Protein AF-A0A1X2FC34-F1 (afdb_monomer)

Foldseek 3Di:
DQQFPLVQQLVQLVVLCVVVVHDLVQLVVQQADDSVVNVCSNVSNDDDDDLSNQVSSCRSSQFDRCQSVCVRSVHHTHHNPPDDDDDDDDDDDPDADPPDDDLLVLLVVLLVLVVVCVVCLVVDDPVVSVVSQVVSLVSLVVSLVSLVSNCVPDDPVRNVVSVVSNVSSPDHD

Radius of gyration: 24.58 Å; Cα contacts (8 Å, |Δi|>4): 145; chains: 1; bounding box: 63×38×61 Å

InterPro domains:
  IPR010982 Lambda repressor-like, DNA-binding domain superfamily [SSF47413] (8-68)

Mean predicted aligned error: 16.77 Å

Sequence (173 aa):
MWIMSWEKLAVELRSRRRAL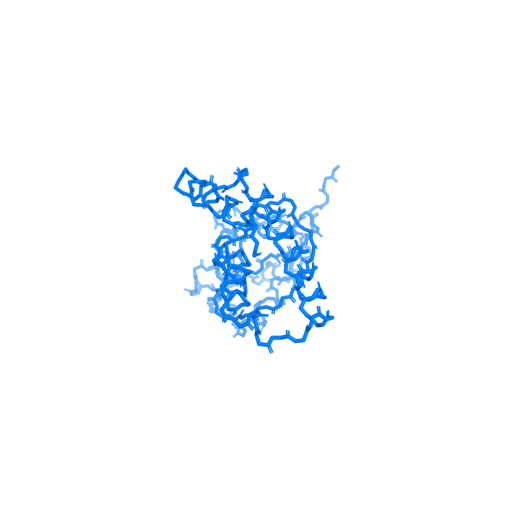NLTQAEVHERGGPAVETLRKLENNRYGRLSQRMRAALEIALQWEPGSIDETLRGGRPTEATNARTVEPTSTNAEGPPAASGDRFALARQVLAMKSTFSKHRDQIEPGARADLINEVTRSAREAEQAIIALLPWLDDSERGEAISLLAELRAEV

Secondary structure (DSSP, 8-state):
-----HHHHHHHHHHHHHHTT--HHHHHHTT---HHHHHHHHTT------HHHHHHHHHHTTB-TTHHHHHHTT--PPB---S-S---------S---SSS-TTHHHHHHHHHHHHHHHHGGGS-HHHHHHHHHHHHHHHHHHHHHHHHHGGG--HHHHHHHHHHHHHHHS--

Nearest PDB structures (foldseek):
  3clc-assembly1_D  TM=8.222E-01  e=1.402E-01  unclassified
  1b0n-assembly1_A  TM=8.670E-01  e=2.202E-01  Bacillus subtilis
  3pxp-assembly1_A  TM=4.960E-01  e=5.141E-02  Chloroflexus aurantiacus J-10-fl
  2lk4-assembly1_A  TM=6.458E-01  e=6.983E-01  Homo sapiens
  1uk5-assembly1_A  TM=3.453E-01  e=7.720E-01  Mus musculus

Organism: NCBI:txid59750

Structure (mmCIF, N/CA/C/O backbone):
data_AF-A0A1X2FC34-F1
#
_entry.id   AF-A0A1X2FC34-F1
#
loop_
_atom_site.group_PDB
_atom_site.id
_atom_site.type_symbol
_atom_site.label_atom_id
_atom_site.label_alt_id
_atom_site.label_comp_id
_atom_site.label_asym_id
_atom_site.label_entity_id
_atom_site.label_seq_id
_atom_site.pdbx_PDB_ins_code
_atom_site.Cartn_x
_atom_site.Cartn_y
_atom_site.Cartn_z
_atom_site.occupancy
_atom_site.B_iso_or_equiv
_atom_site.auth_seq_id
_atom_site.auth_comp_id
_atom_site.auth_asym_id
_atom_site.auth_atom_id
_atom_site.pdbx_PDB_model_num
ATOM 1 N N . MET A 1 1 ? 31.744 -11.914 -2.186 1.00 42.59 1 MET A N 1
ATOM 2 C CA . MET A 1 1 ? 31.487 -12.019 -3.639 1.00 42.59 1 MET A CA 1
ATOM 3 C C . MET A 1 1 ? 30.008 -12.338 -3.804 1.00 42.59 1 MET A C 1
ATOM 5 O O . MET A 1 1 ? 29.611 -13.432 -3.437 1.00 42.59 1 MET A O 1
ATOM 9 N N . TRP A 1 2 ? 29.168 -11.373 -4.197 1.00 53.12 2 TRP A N 1
ATOM 10 C CA . TRP A 1 2 ? 27.729 -11.626 -4.365 1.00 53.12 2 TRP A CA 1
ATOM 11 C C . TRP A 1 2 ? 27.513 -12.543 -5.577 1.00 53.12 2 TRP A C 1
ATOM 13 O O . TRP A 1 2 ? 27.881 -12.180 -6.693 1.00 53.12 2 TRP A O 1
ATOM 23 N N . ILE A 1 3 ? 26.947 -13.730 -5.358 1.00 62.78 3 ILE A N 1
ATOM 24 C CA . ILE A 1 3 ? 26.558 -14.647 -6.434 1.00 62.78 3 ILE A CA 1
ATOM 25 C C . ILE A 1 3 ? 25.286 -14.087 -7.073 1.00 62.78 3 ILE A C 1
ATOM 27 O O . ILE A 1 3 ? 24.229 -14.050 -6.449 1.00 62.78 3 ILE A O 1
ATOM 31 N N . MET A 1 4 ? 25.402 -13.611 -8.312 1.00 74.56 4 MET A N 1
ATOM 32 C CA . MET A 1 4 ? 24.250 -13.170 -9.098 1.00 74.56 4 MET A CA 1
ATOM 33 C C . MET A 1 4 ? 23.473 -14.393 -9.596 1.00 74.56 4 MET A C 1
ATOM 35 O O . MET A 1 4 ? 24.009 -15.211 -10.345 1.00 74.56 4 MET A O 1
ATOM 39 N N . SER A 1 5 ? 22.207 -14.505 -9.205 1.00 83.75 5 SER A N 1
ATOM 40 C CA . SER A 1 5 ? 21.354 -15.667 -9.484 1.00 83.75 5 SER A CA 1
ATOM 41 C C . SER A 1 5 ? 20.659 -15.567 -10.849 1.00 83.75 5 SER A C 1
ATOM 43 O O . SER A 1 5 ? 19.441 -15.417 -10.942 1.00 83.75 5 SER A O 1
ATOM 45 N N . TRP A 1 6 ? 21.434 -15.654 -11.933 1.00 82.75 6 TRP A N 1
ATOM 46 C CA . TRP A 1 6 ? 20.912 -15.601 -13.310 1.00 82.75 6 TRP A CA 1
ATOM 47 C C . TRP A 1 6 ? 19.967 -16.756 -13.652 1.00 82.75 6 TRP A C 1
ATOM 49 O O . TRP A 1 6 ? 18.973 -16.563 -14.349 1.00 82.75 6 TRP A O 1
ATOM 59 N N . GLU A 1 7 ? 20.232 -17.941 -13.105 1.00 86.31 7 GLU A N 1
ATOM 60 C CA . GLU A 1 7 ? 19.351 -19.099 -13.253 1.00 86.31 7 GLU A CA 1
ATOM 61 C C . GLU A 1 7 ? 17.978 -18.842 -12.629 1.00 86.31 7 GLU A C 1
ATOM 63 O O . GLU A 1 7 ? 16.951 -19.116 -13.251 1.00 86.31 7 GLU A O 1
ATOM 68 N N . LYS A 1 8 ? 17.955 -18.231 -11.439 1.00 86.50 8 LYS A N 1
ATOM 69 C CA . LYS A 1 8 ? 16.714 -17.842 -10.770 1.00 86.50 8 LYS A CA 1
ATOM 70 C C . LYS A 1 8 ? 15.936 -16.835 -11.609 1.00 86.50 8 LYS A C 1
ATOM 72 O O . LYS A 1 8 ? 14.754 -17.042 -11.858 1.00 86.50 8 LYS A O 1
ATOM 77 N N . LEU A 1 9 ? 16.612 -15.809 -12.128 1.00 87.31 9 LEU A N 1
ATOM 78 C CA . LEU A 1 9 ? 15.987 -14.832 -13.020 1.00 87.31 9 LEU A CA 1
ATOM 79 C C . LEU A 1 9 ? 15.367 -15.502 -14.257 1.00 87.31 9 LEU A C 1
ATOM 81 O O . LEU A 1 9 ? 14.239 -15.192 -14.625 1.00 87.31 9 LEU A O 1
ATOM 85 N N . ALA A 1 10 ? 16.061 -16.460 -14.871 1.00 88.12 10 ALA A N 1
ATOM 86 C CA . ALA A 1 10 ? 15.556 -17.199 -16.026 1.00 88.12 10 ALA A CA 1
ATOM 87 C C . ALA A 1 10 ? 14.302 -18.040 -15.711 1.00 88.12 10 ALA A C 1
ATOM 89 O O . ALA A 1 10 ? 13.424 -18.202 -16.564 1.00 88.12 10 ALA A O 1
ATOM 90 N N . VAL A 1 11 ? 14.214 -18.602 -14.502 1.00 88.62 11 VAL A N 1
ATOM 91 C CA . VAL A 1 11 ? 13.023 -19.323 -14.023 1.00 88.62 11 VAL A CA 1
ATOM 92 C C . VAL A 1 11 ? 11.867 -18.352 -13.796 1.00 88.62 11 VAL A C 1
ATOM 94 O O . VAL A 1 11 ? 10.791 -18.567 -14.348 1.00 88.62 11 VAL A O 1
ATOM 97 N N . GLU A 1 12 ? 12.098 -17.261 -13.067 1.00 90.69 12 GLU A N 1
ATOM 98 C CA . GLU A 1 12 ? 11.062 -16.277 -12.735 1.00 90.69 12 GLU A CA 1
ATOM 99 C C . GLU A 1 12 ? 10.492 -15.582 -13.980 1.00 90.69 12 GLU A C 1
ATOM 101 O O . GLU A 1 12 ? 9.276 -15.448 -14.110 1.00 90.69 12 GLU A O 1
ATOM 106 N N . LEU A 1 13 ? 11.341 -15.233 -14.956 1.00 90.56 13 LEU A N 1
ATOM 107 C CA . LEU A 1 13 ? 10.906 -14.670 -16.241 1.00 90.56 13 LEU A CA 1
ATOM 108 C C . LEU A 1 13 ? 9.930 -15.609 -16.969 1.00 90.56 13 LEU A C 1
ATOM 110 O O . LEU A 1 13 ? 8.869 -15.179 -17.425 1.00 90.56 13 LEU A O 1
ATOM 114 N N . ARG A 1 14 ? 10.259 -16.908 -17.046 1.00 90.50 14 ARG A N 1
ATOM 115 C CA . ARG A 1 14 ? 9.398 -17.915 -17.691 1.00 90.50 14 ARG A CA 1
ATOM 116 C C . ARG A 1 14 ? 8.089 -18.104 -16.936 1.00 90.50 14 ARG A C 1
ATOM 118 O O . ARG A 1 14 ? 7.035 -18.180 -17.568 1.00 90.50 14 ARG A O 1
ATOM 125 N N . SER A 1 15 ? 8.161 -18.203 -15.611 1.00 89.44 15 SER A N 1
ATOM 126 C CA . SER A 1 15 ? 6.994 -18.385 -14.747 1.00 89.44 15 SER A CA 1
ATOM 127 C C . SER A 1 15 ? 6.035 -17.206 -14.868 1.00 89.44 15 SER A C 1
ATOM 129 O O . SER A 1 15 ? 4.857 -17.415 -15.152 1.00 89.44 15 SER A O 1
ATOM 131 N N . ARG A 1 16 ? 6.539 -15.970 -14.770 1.00 91.75 16 ARG A N 1
ATOM 132 C CA . ARG A 1 16 ? 5.713 -14.764 -14.877 1.00 91.75 16 ARG A CA 1
ATOM 133 C C . ARG A 1 16 ? 5.096 -14.603 -16.256 1.00 91.75 16 ARG A C 1
ATOM 135 O O . ARG A 1 16 ? 3.901 -14.347 -16.364 1.00 91.75 16 ARG A O 1
ATOM 142 N N . ARG A 1 17 ? 5.878 -14.801 -17.320 1.00 92.44 17 ARG A N 1
ATOM 143 C CA . ARG A 1 17 ? 5.360 -14.718 -18.688 1.00 92.44 17 ARG A CA 1
ATOM 144 C C . ARG A 1 17 ? 4.200 -15.699 -18.907 1.00 92.44 17 ARG A C 1
ATOM 146 O O . ARG A 1 17 ? 3.195 -15.329 -19.509 1.00 92.44 17 ARG A O 1
ATOM 153 N N . ARG A 1 18 ? 4.323 -16.929 -18.392 1.00 90.25 18 ARG A N 1
ATOM 154 C CA . ARG A 1 18 ? 3.248 -17.935 -18.430 1.00 90.25 18 ARG A CA 1
ATOM 155 C C . ARG A 1 18 ? 2.047 -17.536 -17.574 1.00 90.25 18 ARG A C 1
ATOM 157 O O . ARG A 1 18 ? 0.929 -17.697 -18.039 1.00 90.25 18 ARG A O 1
ATOM 164 N N . ALA A 1 19 ? 2.265 -16.987 -16.379 1.00 85.19 19 ALA A N 1
ATOM 165 C CA . ALA A 1 19 ? 1.187 -16.504 -15.513 1.00 85.19 19 ALA A CA 1
ATOM 166 C C . ALA A 1 19 ? 0.363 -15.382 -16.171 1.00 85.19 19 ALA A C 1
ATOM 168 O O . ALA A 1 19 ? -0.853 -15.335 -16.021 1.00 85.19 19 ALA A O 1
ATOM 169 N N . LEU A 1 20 ? 1.013 -14.524 -16.963 1.00 85.69 20 LEU A N 1
ATOM 170 C CA . LEU A 1 20 ? 0.362 -13.468 -17.744 1.00 85.69 20 LEU A CA 1
ATOM 171 C C . LEU A 1 20 ? -0.202 -13.949 -19.096 1.00 85.69 20 LEU A C 1
ATOM 173 O O . LEU A 1 20 ? -0.722 -13.132 -19.852 1.00 85.69 20 LEU A O 1
ATOM 177 N N . ASN A 1 21 ? -0.087 -15.245 -19.414 1.00 90.62 21 ASN A N 1
ATOM 178 C CA . ASN A 1 21 ? -0.453 -15.839 -20.704 1.00 90.62 21 ASN A CA 1
ATOM 179 C C . ASN A 1 21 ? 0.183 -15.139 -21.918 1.00 90.62 21 ASN A C 1
ATOM 181 O O . ASN A 1 21 ? -0.438 -15.035 -22.970 1.00 90.62 21 ASN A O 1
ATOM 185 N N . LEU A 1 22 ? 1.429 -14.676 -21.782 1.00 86.19 22 LEU A N 1
ATOM 186 C CA . LEU A 1 22 ? 2.139 -13.982 -22.855 1.00 86.19 22 LEU A CA 1
ATOM 187 C C . LEU A 1 22 ? 3.062 -14.918 -23.636 1.00 86.19 22 LEU A C 1
ATOM 189 O O . LEU A 1 22 ? 3.803 -15.752 -23.100 1.00 86.19 22 LEU A O 1
ATOM 193 N N . THR A 1 23 ? 3.096 -14.717 -24.939 1.00 86.94 23 THR A N 1
ATOM 194 C CA . THR A 1 23 ? 4.153 -15.193 -25.822 1.00 86.94 23 THR A CA 1
ATOM 195 C C . THR A 1 23 ? 5.385 -14.294 -25.705 1.00 86.94 23 THR A C 1
ATOM 197 O O . THR A 1 23 ? 5.340 -13.176 -25.193 1.00 86.94 23 THR A O 1
ATOM 200 N N . GLN A 1 24 ? 6.536 -14.774 -26.179 1.00 83.62 24 GLN A N 1
ATOM 201 C CA . GLN A 1 24 ? 7.750 -13.950 -26.208 1.00 83.62 24 GLN A CA 1
ATOM 202 C C . GLN A 1 24 ? 7.611 -12.745 -27.159 1.00 83.62 24 GLN A C 1
ATOM 204 O O . GLN A 1 24 ? 8.235 -11.714 -26.920 1.00 83.62 24 GLN A O 1
ATOM 209 N N . ALA A 1 25 ? 6.787 -12.866 -28.207 1.00 80.19 25 ALA A N 1
ATOM 210 C CA . ALA A 1 25 ? 6.479 -11.777 -29.131 1.00 80.19 25 ALA A CA 1
ATOM 211 C C . ALA A 1 25 ? 5.647 -10.682 -28.448 1.00 80.19 25 ALA A C 1
ATOM 213 O O . ALA A 1 25 ? 6.016 -9.516 -28.513 1.00 80.19 25 ALA A O 1
ATOM 214 N N . GLU A 1 26 ? 4.614 -11.053 -27.689 1.00 70.94 26 GLU A N 1
ATOM 215 C CA . GLU A 1 26 ? 3.783 -10.085 -26.956 1.00 70.94 26 GLU A CA 1
ATOM 216 C C . GLU A 1 26 ? 4.569 -9.345 -25.863 1.00 70.94 26 GLU A C 1
ATOM 218 O O . GLU A 1 26 ? 4.312 -8.173 -25.598 1.00 70.94 26 GLU A O 1
ATOM 223 N N . VAL A 1 27 ? 5.572 -9.982 -25.243 1.00 81.19 27 VAL A N 1
ATOM 224 C CA . VAL A 1 27 ? 6.484 -9.281 -24.318 1.00 81.19 27 VAL A CA 1
ATOM 225 C C . VAL A 1 27 ? 7.295 -8.209 -25.052 1.00 81.19 27 VAL A C 1
ATOM 227 O O . VAL A 1 27 ? 7.489 -7.121 -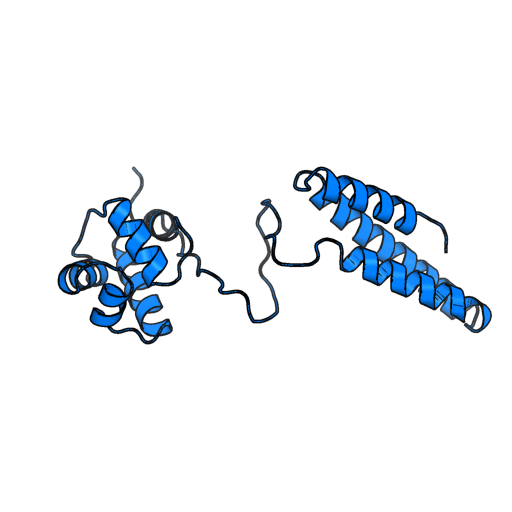24.513 1.00 81.19 27 VAL A O 1
ATOM 230 N N . HIS A 1 28 ? 7.746 -8.484 -26.277 1.00 81.38 28 HIS A N 1
ATOM 231 C CA . HIS A 1 28 ? 8.441 -7.494 -27.098 1.00 81.38 28 HIS A CA 1
ATOM 232 C C . HIS A 1 28 ? 7.517 -6.338 -27.507 1.00 81.38 28 HIS A C 1
ATOM 234 O O . HIS A 1 28 ? 7.898 -5.176 -27.368 1.00 81.38 28 HIS A O 1
ATOM 240 N N . GLU A 1 29 ? 6.290 -6.640 -27.938 1.00 74.75 29 GLU A N 1
ATOM 241 C CA . GLU A 1 29 ? 5.277 -5.637 -28.304 1.00 74.75 29 GLU A CA 1
ATOM 242 C C . GLU A 1 29 ? 4.913 -4.717 -27.133 1.00 74.75 29 GLU A C 1
ATOM 244 O O . GLU A 1 29 ? 4.694 -3.523 -27.320 1.00 74.75 29 GLU A O 1
ATOM 249 N N . ARG A 1 30 ? 4.946 -5.238 -25.901 1.00 78.25 30 ARG A N 1
ATOM 250 C CA . ARG A 1 30 ? 4.774 -4.465 -24.658 1.00 78.25 30 ARG A CA 1
ATOM 251 C C . ARG A 1 30 ? 5.982 -3.594 -24.286 1.00 78.25 30 ARG A C 1
ATOM 253 O O . ARG A 1 30 ? 6.026 -3.043 -23.189 1.00 78.25 30 ARG A O 1
ATOM 260 N N . GLY A 1 31 ? 6.966 -3.468 -25.174 1.00 72.44 31 GLY A N 1
ATOM 261 C CA . GLY A 1 31 ? 8.181 -2.683 -24.960 1.00 72.44 31 GLY A CA 1
ATOM 262 C C . GLY A 1 31 ? 9.336 -3.469 -24.338 1.00 72.44 31 GLY A C 1
ATOM 263 O O . GLY A 1 31 ? 10.362 -2.875 -24.010 1.00 72.44 31 GLY A O 1
ATOM 264 N N . GLY A 1 32 ? 9.197 -4.789 -24.189 1.00 80.69 32 GLY A N 1
ATOM 265 C CA . GLY A 1 32 ? 10.258 -5.681 -23.733 1.00 80.69 32 GLY A CA 1
ATOM 266 C C . GLY A 1 32 ? 11.343 -5.953 -24.793 1.00 80.69 32 GLY A C 1
ATOM 267 O O . GLY A 1 32 ? 11.272 -5.486 -25.936 1.00 80.69 32 GLY A O 1
ATOM 268 N N . PRO A 1 33 ? 12.389 -6.723 -24.435 1.00 77.81 33 PRO A N 1
ATOM 269 C CA . PRO A 1 33 ? 13.475 -7.083 -25.343 1.00 77.81 33 PRO A CA 1
ATOM 270 C C . PRO A 1 33 ? 12.986 -7.803 -26.598 1.00 77.81 33 PRO A C 1
ATOM 272 O O . PRO A 1 33 ? 11.953 -8.464 -26.588 1.00 77.81 33 PRO A O 1
ATOM 275 N N . ALA A 1 34 ? 13.810 -7.772 -27.648 1.00 78.88 34 ALA A N 1
ATOM 276 C CA . ALA A 1 34 ? 13.619 -8.632 -28.811 1.00 78.88 34 ALA A CA 1
ATOM 277 C C . ALA A 1 34 ? 13.461 -10.106 -28.392 1.00 78.88 34 ALA A C 1
ATOM 279 O O . ALA A 1 34 ? 14.145 -10.574 -27.476 1.00 78.88 34 ALA A O 1
ATOM 280 N N . VAL A 1 35 ? 12.615 -10.844 -29.113 1.00 79.69 35 VAL A N 1
ATOM 281 C CA . VAL A 1 35 ? 12.264 -12.250 -28.833 1.00 79.69 35 VAL A CA 1
ATOM 282 C C . VAL A 1 35 ? 13.498 -13.129 -28.610 1.00 79.69 35 VAL A C 1
ATOM 284 O O . VAL A 1 35 ? 13.556 -13.887 -27.646 1.00 79.69 35 VAL A O 1
ATOM 287 N N . GLU A 1 36 ? 14.533 -12.982 -29.442 1.00 80.81 36 GLU A N 1
ATOM 288 C CA . GLU A 1 36 ? 15.772 -13.761 -29.308 1.00 80.81 36 GLU A CA 1
ATOM 289 C C . GLU A 1 36 ? 16.548 -13.425 -28.023 1.00 80.81 36 GLU A C 1
ATOM 291 O O . GLU A 1 36 ? 17.131 -14.305 -27.387 1.00 80.81 36 GLU A O 1
ATOM 296 N N . THR A 1 37 ? 16.534 -12.161 -27.602 1.00 78.38 37 THR A N 1
ATOM 297 C CA . THR A 1 37 ? 17.150 -11.720 -26.344 1.00 78.38 37 THR A CA 1
ATOM 298 C C . THR A 1 37 ? 16.373 -12.261 -25.146 1.00 78.38 37 THR A C 1
ATOM 300 O O . THR A 1 37 ? 16.985 -12.795 -24.219 1.00 78.38 37 THR A O 1
ATOM 303 N N . LEU A 1 38 ? 15.037 -12.201 -25.186 1.00 85.44 38 LEU A N 1
ATOM 304 C CA . LEU A 1 38 ? 14.180 -12.795 -24.159 1.00 85.44 38 LEU A CA 1
ATOM 305 C C . LEU A 1 38 ? 14.392 -14.312 -24.064 1.00 85.44 38 LEU A C 1
ATOM 307 O O . LEU A 1 38 ? 14.575 -14.844 -22.973 1.00 85.44 38 LEU A O 1
ATOM 311 N N . ARG A 1 39 ? 14.488 -15.007 -25.201 1.00 85.06 39 ARG A N 1
ATOM 312 C CA . ARG A 1 39 ? 14.790 -16.442 -25.256 1.00 85.06 39 ARG A CA 1
ATOM 313 C C . ARG A 1 39 ? 16.143 -16.775 -24.626 1.00 85.06 39 ARG A C 1
ATOM 315 O O . ARG A 1 39 ? 16.255 -17.773 -23.916 1.00 85.06 39 ARG A O 1
ATOM 322 N N . LYS A 1 40 ? 17.180 -15.966 -24.861 1.00 80.12 40 LYS A N 1
ATOM 323 C CA . LYS A 1 40 ? 18.503 -16.159 -24.235 1.00 80.12 40 LYS A CA 1
ATOM 324 C C . LYS A 1 40 ? 18.457 -15.944 -22.723 1.00 80.12 40 LYS A C 1
ATOM 326 O O . LYS A 1 40 ? 19.095 -16.703 -21.997 1.00 80.12 40 LYS A O 1
ATOM 331 N N . LEU A 1 41 ? 17.696 -14.957 -22.255 1.00 86.44 41 LEU A N 1
ATOM 332 C CA . LEU A 1 41 ? 17.473 -14.709 -20.829 1.00 86.44 41 LEU A CA 1
ATOM 333 C C . LEU A 1 41 ? 16.742 -15.874 -20.155 1.00 86.44 41 LEU A C 1
ATOM 335 O O . LEU A 1 41 ? 17.228 -16.400 -19.161 1.00 86.44 41 LEU A O 1
ATOM 339 N N . GLU A 1 42 ? 15.636 -16.341 -20.740 1.00 87.31 42 GLU A N 1
ATOM 340 C CA . GLU A 1 42 ? 14.830 -17.456 -20.218 1.00 87.31 42 GLU A CA 1
ATOM 341 C C . GLU A 1 42 ? 15.585 -18.794 -20.167 1.00 87.31 42 GLU A C 1
ATOM 343 O O . GLU A 1 42 ? 15.251 -19.666 -19.366 1.00 87.31 42 GLU A O 1
ATOM 348 N N . ASN A 1 43 ? 16.615 -18.958 -21.000 1.00 82.81 43 ASN A N 1
ATOM 349 C CA . ASN A 1 43 ? 17.476 -20.142 -21.022 1.00 82.81 43 ASN A CA 1
ATOM 350 C C . ASN A 1 43 ? 18.777 -19.971 -20.219 1.00 82.81 43 ASN A C 1
ATOM 352 O O . ASN A 1 43 ? 19.685 -20.788 -20.368 1.00 82.81 43 ASN A O 1
ATOM 356 N N . ASN A 1 44 ? 18.902 -18.912 -19.409 1.00 83.88 44 ASN A N 1
ATOM 357 C CA . ASN A 1 44 ? 20.113 -18.606 -18.638 1.00 83.88 44 ASN A CA 1
ATOM 358 C C . ASN A 1 44 ? 21.390 -18.541 -19.513 1.00 83.88 44 ASN A C 1
ATOM 360 O O . ASN A 1 44 ? 22.476 -18.972 -19.130 1.00 83.88 44 ASN A O 1
ATOM 364 N N . ARG A 1 45 ? 21.260 -18.037 -20.746 1.00 77.06 45 ARG A N 1
ATOM 365 C CA . ARG A 1 45 ? 22.365 -17.857 -21.709 1.00 77.06 45 ARG A CA 1
ATOM 366 C C . ARG A 1 45 ? 22.803 -16.399 -21.833 1.00 77.06 45 ARG A C 1
ATOM 368 O O . ARG A 1 45 ? 23.573 -16.060 -22.729 1.00 77.06 45 ARG A O 1
ATOM 375 N N . TYR A 1 46 ? 22.297 -15.529 -20.964 1.00 71.25 46 TYR A N 1
ATOM 376 C CA . TYR A 1 46 ? 22.537 -14.095 -21.009 1.00 71.25 46 TYR A CA 1
ATOM 377 C C . TYR A 1 46 ? 23.085 -13.627 -19.660 1.00 71.25 46 TYR A C 1
ATOM 379 O O . TYR A 1 46 ? 22.414 -13.760 -18.645 1.00 71.25 46 TYR A O 1
ATOM 387 N N . GLY A 1 47 ? 24.318 -13.115 -19.643 1.00 68.88 47 GLY A N 1
ATOM 388 C CA . GLY A 1 47 ? 25.040 -12.806 -18.400 1.00 68.88 47 GLY A CA 1
ATOM 389 C C . GLY A 1 47 ? 25.098 -11.324 -18.026 1.00 68.88 47 GLY A C 1
ATOM 390 O O . GLY A 1 47 ? 25.754 -10.976 -17.046 1.00 68.88 47 GLY A O 1
ATOM 391 N N . ARG A 1 48 ? 24.503 -10.420 -18.823 1.00 73.31 48 ARG A N 1
ATOM 392 C CA . ARG A 1 48 ? 24.564 -8.963 -18.589 1.00 73.31 48 ARG A CA 1
ATOM 393 C C . ARG A 1 48 ? 23.315 -8.256 -19.105 1.00 73.31 48 ARG A C 1
ATOM 395 O O . ARG A 1 48 ? 23.090 -8.226 -20.304 1.00 73.31 48 ARG A O 1
ATOM 402 N N . LEU A 1 49 ? 22.560 -7.607 -18.224 1.00 76.50 49 LEU A N 1
ATOM 403 C CA . LEU A 1 49 ? 21.418 -6.754 -18.573 1.00 76.50 49 LEU A CA 1
ATOM 404 C C . LEU A 1 49 ? 21.753 -5.284 -18.310 1.00 76.50 49 LEU A C 1
ATOM 406 O O . LEU A 1 49 ? 22.161 -4.952 -17.193 1.00 76.50 49 LEU A O 1
ATOM 410 N N . SER A 1 50 ? 21.543 -4.415 -19.303 1.00 78.19 50 SER A N 1
ATOM 411 C CA . SER A 1 50 ? 21.603 -2.962 -19.106 1.00 78.19 50 SER A CA 1
ATOM 412 C C . SER A 1 50 ? 20.411 -2.482 -18.279 1.00 78.19 50 SER A C 1
ATOM 414 O O . SER A 1 50 ? 19.354 -3.109 -18.297 1.00 78.19 50 SER A O 1
ATOM 416 N N . GLN A 1 51 ? 20.550 -1.353 -17.584 1.00 76.75 51 GLN A N 1
ATOM 417 C CA . GLN A 1 51 ? 19.475 -0.818 -16.742 1.00 76.75 51 GLN A CA 1
ATOM 418 C C . GLN A 1 51 ? 18.202 -0.498 -17.537 1.00 76.75 51 GLN A C 1
ATOM 420 O O . GLN A 1 51 ? 17.103 -0.811 -17.095 1.00 76.75 51 GLN A O 1
ATOM 425 N N . ARG A 1 52 ? 18.352 0.008 -18.768 1.00 78.19 52 ARG A N 1
ATOM 426 C CA . ARG A 1 52 ? 17.232 0.211 -19.698 1.00 78.19 52 ARG A CA 1
ATOM 427 C C . ARG A 1 52 ? 16.504 -1.098 -20.024 1.00 78.19 52 ARG A C 1
ATOM 429 O O . ARG A 1 52 ? 15.282 -1.113 -20.080 1.00 78.19 52 ARG A O 1
ATOM 436 N N . MET A 1 53 ? 17.246 -2.187 -20.236 1.00 77.62 53 MET A N 1
ATOM 437 C CA . MET A 1 53 ? 16.661 -3.497 -20.537 1.00 77.62 53 MET A CA 1
ATOM 438 C C . MET A 1 53 ? 15.945 -4.098 -19.323 1.00 77.62 53 MET A C 1
ATOM 440 O O . MET A 1 53 ? 14.929 -4.766 -19.488 1.00 77.62 53 MET A O 1
ATOM 444 N N . ARG A 1 54 ? 16.464 -3.851 -18.113 1.00 85.62 54 ARG A N 1
ATOM 445 C CA . ARG A 1 54 ? 15.819 -4.268 -16.860 1.00 85.62 54 ARG A CA 1
ATOM 446 C C . ARG A 1 54 ? 14.471 -3.574 -16.691 1.00 85.62 54 ARG A C 1
ATOM 448 O O . ARG A 1 54 ? 13.464 -4.260 -16.611 1.00 85.62 54 ARG A O 1
ATOM 455 N N . ALA A 1 55 ? 14.449 -2.245 -16.789 1.00 81.56 55 ALA A N 1
ATOM 456 C CA . ALA A 1 55 ? 13.214 -1.470 -16.695 1.00 81.56 55 ALA A CA 1
ATOM 457 C C . ALA A 1 55 ? 12.179 -1.893 -17.755 1.00 81.56 55 ALA A C 1
ATOM 459 O O . ALA A 1 55 ? 11.004 -2.058 -17.449 1.00 81.56 55 ALA A O 1
ATOM 460 N N . ALA A 1 56 ? 12.616 -2.134 -18.996 1.00 77.31 56 ALA A N 1
ATOM 461 C CA . ALA A 1 56 ? 11.741 -2.609 -20.069 1.00 77.31 56 ALA A CA 1
ATOM 462 C C . ALA A 1 56 ? 11.106 -3.980 -19.767 1.00 77.31 56 ALA A C 1
ATOM 464 O O . ALA A 1 56 ? 9.923 -4.187 -20.025 1.00 77.31 56 ALA A O 1
ATOM 465 N N . LEU A 1 57 ? 11.883 -4.914 -19.209 1.00 85.56 57 LEU A N 1
ATOM 466 C CA . LEU A 1 57 ? 11.382 -6.221 -18.779 1.00 85.56 57 LEU A CA 1
ATOM 467 C C . LEU A 1 57 ? 10.422 -6.108 -17.594 1.00 85.56 57 LEU A C 1
ATOM 469 O O . LEU A 1 57 ? 9.393 -6.775 -17.601 1.00 85.56 57 LEU A O 1
ATOM 473 N N . GLU A 1 58 ? 10.747 -5.272 -16.606 1.00 88.25 58 GLU A N 1
ATOM 474 C CA . GLU A 1 58 ? 9.907 -5.046 -15.426 1.00 88.25 58 GLU A CA 1
ATOM 475 C C . GLU A 1 58 ? 8.537 -4.497 -15.835 1.00 88.25 58 GLU A C 1
ATOM 477 O O . GLU A 1 58 ? 7.510 -5.059 -15.465 1.00 88.25 58 GLU A O 1
ATOM 482 N N . ILE A 1 59 ? 8.509 -3.507 -16.729 1.00 85.00 59 ILE A N 1
ATOM 483 C CA . ILE A 1 59 ? 7.264 -2.957 -17.277 1.00 85.00 59 ILE A CA 1
ATOM 484 C C . ILE A 1 59 ? 6.483 -4.023 -18.062 1.00 85.00 59 ILE A C 1
ATOM 486 O O . ILE A 1 59 ? 5.297 -4.240 -17.806 1.00 85.00 59 ILE A O 1
ATOM 490 N N . ALA A 1 60 ? 7.131 -4.718 -19.004 1.00 86.31 60 ALA A N 1
ATOM 491 C CA . ALA A 1 60 ? 6.452 -5.679 -19.876 1.00 86.31 60 ALA A CA 1
ATOM 492 C C . ALA A 1 60 ? 5.866 -6.883 -19.112 1.00 86.31 60 ALA A C 1
ATOM 494 O O . ALA A 1 60 ? 4.839 -7.434 -19.519 1.00 86.31 60 ALA A O 1
ATOM 495 N N . LEU A 1 61 ? 6.504 -7.277 -18.003 1.00 88.12 61 LEU A N 1
ATOM 496 C CA . LEU A 1 61 ? 6.094 -8.391 -17.141 1.00 88.12 61 LEU A CA 1
ATOM 497 C C . LEU A 1 61 ? 5.279 -7.962 -15.919 1.00 88.12 61 LEU A C 1
ATOM 499 O O . LEU A 1 61 ? 4.995 -8.804 -15.062 1.00 88.12 61 LEU A O 1
ATOM 503 N N . GLN A 1 62 ? 4.870 -6.691 -15.851 1.00 89.44 62 GLN A N 1
ATOM 504 C CA . GLN A 1 62 ? 4.110 -6.145 -14.726 1.00 89.44 62 GLN A CA 1
ATOM 505 C C . GLN A 1 62 ? 4.793 -6.493 -13.399 1.00 89.44 62 GLN A C 1
ATOM 507 O O . GLN A 1 62 ? 4.202 -7.126 -12.520 1.00 89.44 62 GLN A O 1
ATOM 512 N N . TRP A 1 63 ? 6.073 -6.157 -13.315 1.00 89.19 63 TRP A N 1
ATOM 513 C CA . TRP A 1 63 ? 6.884 -6.198 -12.112 1.00 89.19 63 TRP A CA 1
ATOM 514 C C . TRP A 1 63 ? 7.204 -4.777 -11.666 1.00 89.19 63 TRP A C 1
ATOM 516 O O . TRP A 1 63 ? 7.342 -3.871 -12.488 1.00 89.19 63 TRP A O 1
ATOM 526 N N . GLU A 1 64 ? 7.348 -4.601 -10.359 1.00 89.50 64 GLU A N 1
ATOM 527 C CA . GLU A 1 64 ? 7.807 -3.342 -9.786 1.00 89.50 64 GLU A CA 1
ATOM 528 C C . GLU A 1 64 ? 9.260 -3.051 -10.205 1.00 89.50 64 GLU A C 1
ATOM 530 O O . GLU A 1 64 ? 10.062 -3.994 -10.329 1.00 89.50 64 GLU A O 1
ATOM 535 N N . PRO A 1 65 ? 9.634 -1.771 -10.395 1.00 85.69 65 PRO A N 1
ATOM 536 C C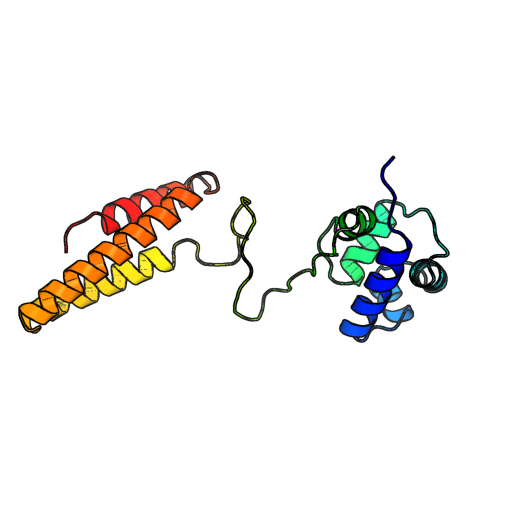A . PRO A 1 65 ? 11.011 -1.386 -10.678 1.00 85.69 65 PRO A CA 1
ATOM 537 C C . PRO A 1 65 ? 11.991 -1.946 -9.637 1.00 85.69 65 PRO A C 1
ATOM 539 O O . PRO A 1 65 ? 11.802 -1.779 -8.435 1.00 85.69 65 PRO A O 1
ATOM 542 N N . GLY A 1 66 ? 13.065 -2.595 -10.092 1.00 87.00 66 GLY A N 1
ATOM 543 C CA . GLY A 1 66 ? 14.071 -3.220 -9.223 1.00 87.00 66 GLY A CA 1
ATOM 544 C C . GLY A 1 66 ? 13.829 -4.699 -8.897 1.00 87.00 66 GLY A C 1
ATOM 545 O O . GLY A 1 66 ? 14.715 -5.341 -8.322 1.00 87.00 66 GLY A O 1
ATOM 546 N N . SER A 1 67 ? 12.704 -5.281 -9.322 1.00 87.31 67 SER A N 1
ATOM 547 C CA . SER A 1 67 ? 12.401 -6.714 -9.169 1.00 87.31 67 SER A CA 1
ATOM 548 C C . SER A 1 67 ? 13.449 -7.630 -9.809 1.00 87.31 67 SER A C 1
ATOM 550 O O . SER A 1 67 ? 13.751 -8.713 -9.295 1.00 87.31 67 SER A O 1
ATOM 552 N N . ILE A 1 68 ? 14.055 -7.208 -10.924 1.00 87.56 68 ILE A N 1
ATOM 553 C CA . ILE A 1 68 ? 15.133 -7.971 -11.566 1.00 87.56 68 ILE A CA 1
ATOM 554 C C . ILE A 1 68 ? 16.395 -7.945 -10.707 1.00 87.56 68 ILE A C 1
ATOM 556 O O . ILE A 1 68 ? 17.071 -8.968 -10.570 1.00 87.56 68 ILE A O 1
ATOM 560 N N . ASP A 1 69 ? 16.714 -6.799 -10.109 1.00 87.88 69 ASP A N 1
ATOM 561 C CA . ASP A 1 69 ? 17.872 -6.670 -9.229 1.00 87.88 69 ASP A CA 1
ATOM 562 C C . ASP A 1 69 ? 17.690 -7.502 -7.958 1.00 87.88 69 ASP A C 1
ATOM 564 O O . ASP A 1 69 ? 18.620 -8.178 -7.521 1.00 87.88 69 ASP A O 1
ATOM 568 N N . GLU A 1 70 ? 16.487 -7.499 -7.385 1.00 85.69 70 GLU A N 1
ATOM 569 C CA . GLU A 1 70 ? 16.132 -8.338 -6.244 1.00 85.69 70 GLU A CA 1
ATOM 570 C C . GLU A 1 70 ? 16.278 -9.828 -6.566 1.00 85.69 70 GLU A C 1
ATOM 572 O O . GLU A 1 70 ? 16.939 -10.564 -5.829 1.00 85.69 70 GLU A O 1
ATOM 577 N N . THR A 1 71 ? 15.768 -10.259 -7.718 1.00 87.81 71 THR A N 1
ATOM 578 C CA . THR A 1 71 ? 15.891 -11.650 -8.171 1.00 87.81 71 THR A CA 1
ATOM 579 C C . THR A 1 71 ? 17.351 -12.058 -8.371 1.00 87.81 71 THR A C 1
ATOM 581 O O . THR A 1 71 ? 17.765 -13.143 -7.958 1.00 87.81 71 THR A O 1
ATOM 584 N N . LEU A 1 72 ? 18.172 -11.174 -8.946 1.00 85.19 72 LEU A N 1
ATOM 585 C CA . LEU A 1 72 ? 19.604 -11.418 -9.126 1.00 85.19 72 LEU A CA 1
ATOM 586 C C . LEU A 1 72 ? 20.366 -11.479 -7.798 1.00 85.19 72 LEU A C 1
ATOM 588 O O . LEU A 1 72 ? 21.341 -12.222 -7.707 1.00 85.19 72 LEU A O 1
ATOM 592 N N . ARG A 1 73 ? 19.904 -10.775 -6.759 1.00 83.50 73 ARG A N 1
ATOM 593 C CA . ARG A 1 73 ? 20.409 -10.905 -5.380 1.00 83.50 73 ARG A CA 1
ATOM 594 C C . ARG A 1 73 ? 19.934 -12.184 -4.676 1.00 83.50 73 ARG A C 1
ATOM 596 O O . ARG A 1 73 ? 20.356 -12.444 -3.555 1.00 83.50 73 ARG A O 1
ATOM 603 N N . GLY A 1 74 ? 19.091 -12.994 -5.318 1.00 78.12 74 GLY A N 1
ATOM 604 C CA . GLY A 1 74 ? 18.524 -14.215 -4.744 1.00 78.12 74 GLY A CA 1
ATOM 605 C C . GLY A 1 74 ? 17.161 -14.015 -4.075 1.00 78.12 74 GLY A C 1
ATOM 606 O O . GLY A 1 74 ? 16.600 -14.988 -3.570 1.00 78.12 74 GLY A O 1
ATOM 607 N N . GLY A 1 75 ? 16.594 -12.805 -4.118 1.00 82.38 75 GLY A N 1
ATOM 608 C CA . GLY A 1 75 ? 15.214 -12.502 -3.724 1.00 82.38 75 GLY A CA 1
ATOM 609 C C . GLY A 1 75 ? 14.190 -12.967 -4.766 1.00 82.38 75 GLY A C 1
ATOM 610 O O . GLY A 1 75 ? 14.512 -13.799 -5.620 1.00 82.38 75 GLY A O 1
ATOM 611 N N . ARG A 1 76 ? 12.945 -12.495 -4.679 1.00 84.62 76 ARG A N 1
ATOM 612 C CA . ARG A 1 76 ? 11.878 -12.796 -5.654 1.00 84.62 76 ARG A CA 1
ATOM 613 C C . ARG A 1 76 ? 11.438 -11.500 -6.338 1.00 84.62 76 ARG A C 1
ATOM 615 O O . ARG A 1 76 ? 11.569 -10.451 -5.723 1.00 84.62 76 ARG A O 1
ATOM 622 N N . PRO A 1 77 ? 10.943 -11.546 -7.583 1.00 85.81 77 PRO A N 1
ATOM 623 C CA . PRO A 1 77 ? 10.398 -10.355 -8.214 1.00 85.81 77 PRO A CA 1
ATOM 624 C C . PRO A 1 77 ? 9.087 -9.944 -7.536 1.00 85.81 77 PRO A C 1
ATOM 626 O O . PRO A 1 77 ? 8.295 -10.803 -7.142 1.00 85.81 77 PRO A O 1
ATOM 629 N N . THR A 1 78 ? 8.847 -8.639 -7.445 1.00 86.12 78 THR A N 1
ATOM 630 C CA . THR A 1 78 ? 7.599 -8.087 -6.917 1.00 86.12 78 THR A CA 1
ATOM 631 C C . THR A 1 78 ? 6.659 -7.804 -8.080 1.00 86.12 78 THR A C 1
ATOM 633 O O . THR A 1 78 ? 7.009 -7.109 -9.032 1.00 86.12 78 THR A O 1
ATOM 636 N N . GLU A 1 79 ? 5.459 -8.373 -8.040 1.00 87.38 79 GLU A N 1
ATOM 637 C CA . GLU A 1 79 ? 4.449 -8.142 -9.068 1.00 87.38 79 GLU A CA 1
ATOM 638 C C . GLU A 1 79 ? 3.832 -6.754 -8.908 1.00 87.38 79 GLU A C 1
ATOM 640 O O . GLU A 1 79 ? 3.379 -6.398 -7.821 1.00 87.38 79 GLU A O 1
ATOM 645 N N . ALA A 1 80 ? 3.796 -5.982 -9.996 1.00 79.88 80 ALA A N 1
ATOM 646 C CA . ALA A 1 80 ? 3.130 -4.692 -10.025 1.00 79.88 80 ALA A CA 1
ATOM 647 C C . ALA A 1 80 ? 1.632 -4.933 -9.834 1.00 79.88 80 ALA A C 1
ATOM 649 O O . ALA A 1 80 ? 0.936 -5.415 -10.735 1.00 79.88 80 ALA A O 1
ATOM 650 N N . THR A 1 81 ? 1.143 -4.652 -8.627 1.00 62.53 81 THR A N 1
ATOM 651 C CA . THR A 1 81 ? -0.277 -4.750 -8.305 1.00 62.53 81 THR A CA 1
ATOM 652 C C . THR A 1 81 ? -0.992 -3.639 -9.054 1.00 62.53 81 THR A C 1
ATOM 654 O O . THR A 1 81 ? -1.026 -2.487 -8.631 1.00 62.53 81 THR A O 1
ATOM 657 N N . ASN A 1 82 ? -1.594 -3.987 -10.189 1.00 49.28 82 ASN A N 1
ATOM 658 C CA . ASN A 1 82 ? -2.626 -3.153 -10.777 1.00 49.28 82 ASN A CA 1
ATOM 659 C C . ASN A 1 82 ? -3.836 -3.269 -9.840 1.00 49.28 82 ASN A C 1
ATOM 661 O O . ASN A 1 82 ? -4.578 -4.250 -9.886 1.00 49.28 82 ASN A O 1
ATOM 665 N N . ALA A 1 83 ? -3.946 -2.333 -8.897 1.00 38.97 83 ALA A N 1
ATOM 666 C CA . ALA A 1 83 ? -4.901 -2.380 -7.801 1.00 38.97 83 ALA A CA 1
ATOM 667 C C . ALA A 1 83 ? -6.348 -2.313 -8.316 1.00 38.97 83 ALA A C 1
ATOM 669 O O . ALA A 1 83 ? -6.965 -1.255 -8.431 1.00 38.97 83 ALA A O 1
ATOM 670 N N . ARG A 1 84 ? -6.913 -3.486 -8.589 1.00 41.19 84 ARG A N 1
ATOM 671 C CA . ARG A 1 84 ? -8.321 -3.778 -8.354 1.00 41.19 84 ARG A CA 1
ATOM 672 C C . ARG A 1 84 ? -8.438 -5.256 -8.020 1.00 41.19 84 ARG A C 1
ATOM 674 O O . ARG A 1 84 ? -8.635 -6.070 -8.911 1.00 41.19 84 ARG A O 1
ATOM 681 N N . THR A 1 85 ? -8.258 -5.587 -6.746 1.00 37.09 85 THR A N 1
ATOM 682 C CA . THR A 1 85 ? -9.060 -6.544 -5.961 1.00 37.09 85 THR A CA 1
ATOM 683 C C . THR A 1 85 ? -8.451 -6.637 -4.561 1.00 37.09 85 THR A C 1
ATOM 685 O O . THR A 1 85 ? -7.239 -6.633 -4.379 1.00 37.09 85 THR A O 1
ATOM 688 N N . VAL A 1 86 ? -9.359 -6.621 -3.599 1.00 48.97 86 VAL A N 1
ATOM 689 C CA . VAL A 1 86 ? -9.223 -6.593 -2.147 1.00 48.97 86 VAL A CA 1
ATOM 690 C C . VAL A 1 86 ? -8.533 -7.831 -1.540 1.00 48.97 86 VAL A C 1
ATOM 692 O O . VAL A 1 86 ? -8.931 -8.950 -1.840 1.00 48.97 86 VAL A O 1
ATOM 695 N N . GLU A 1 87 ? -7.586 -7.549 -0.628 1.00 45.22 87 GLU A N 1
ATOM 696 C CA . GLU A 1 87 ? -7.260 -8.240 0.649 1.00 45.22 87 GLU A CA 1
ATOM 697 C C . GLU A 1 87 ? -6.681 -9.690 0.669 1.00 45.22 87 GLU A C 1
ATOM 699 O O . GLU A 1 87 ? -6.793 -10.432 -0.301 1.00 45.22 87 GLU A O 1
ATOM 704 N N . PRO A 1 88 ? -6.099 -10.165 1.803 1.00 64.88 88 PRO A N 1
ATOM 705 C CA . PRO A 1 88 ? -4.905 -9.632 2.475 1.00 64.88 88 PRO A CA 1
ATOM 706 C C . PRO A 1 88 ? -3.935 -10.758 2.941 1.00 64.88 88 PRO A C 1
ATOM 708 O O . PRO A 1 88 ? -4.226 -11.949 2.846 1.00 64.88 88 PRO A O 1
ATOM 711 N N . THR A 1 89 ? -2.832 -10.353 3.583 1.00 48.62 89 THR A N 1
ATOM 712 C CA . THR A 1 89 ? -1.891 -11.147 4.415 1.00 48.62 89 THR A CA 1
ATOM 713 C C . THR A 1 89 ? -0.560 -11.489 3.746 1.00 48.62 89 THR A C 1
ATOM 715 O O . THR A 1 89 ? -0.411 -12.516 3.097 1.00 48.62 89 THR A O 1
ATOM 718 N N . SER A 1 90 ? 0.457 -10.672 4.026 1.00 44.81 90 SER A N 1
ATOM 719 C CA . SER A 1 90 ? 1.631 -11.171 4.748 1.00 44.81 90 SER A CA 1
ATOM 720 C C . SER A 1 90 ? 2.459 -10.021 5.322 1.00 44.81 90 SER A C 1
ATOM 722 O O . SER A 1 90 ? 2.917 -9.122 4.628 1.00 44.81 90 SER A O 1
ATOM 724 N N . THR A 1 91 ? 2.598 -10.111 6.637 1.00 52.19 91 THR A N 1
ATOM 725 C CA . THR A 1 91 ? 3.432 -9.384 7.588 1.00 52.19 91 THR A CA 1
ATOM 726 C C . THR A 1 91 ? 4.887 -9.167 7.144 1.00 52.19 91 THR A C 1
ATOM 728 O O . THR A 1 91 ? 5.515 -10.080 6.609 1.00 52.19 91 THR A O 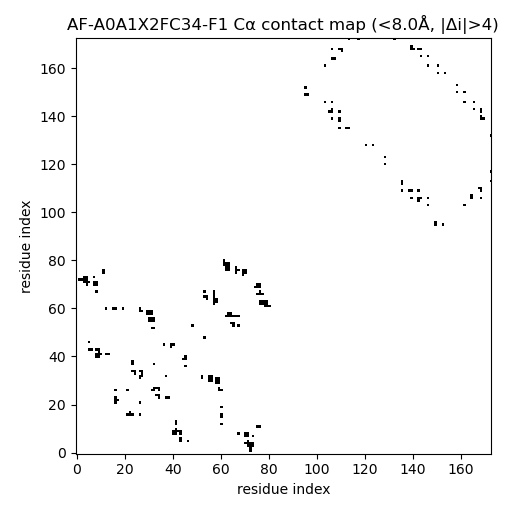1
ATOM 731 N N . ASN A 1 92 ? 5.408 -7.990 7.524 1.00 49.62 92 ASN A N 1
ATOM 732 C CA . ASN A 1 92 ? 6.802 -7.506 7.546 1.00 49.62 92 ASN A CA 1
ATOM 733 C C . ASN A 1 92 ? 7.249 -6.602 6.388 1.00 49.62 92 ASN A C 1
ATOM 735 O O . ASN A 1 92 ? 7.928 -7.042 5.465 1.00 49.62 92 ASN A O 1
ATOM 739 N N . ALA A 1 93 ? 6.998 -5.300 6.540 1.00 41.97 93 ALA A N 1
ATOM 740 C CA . ALA A 1 93 ? 7.933 -4.260 6.121 1.00 41.97 93 ALA A CA 1
ATOM 741 C C . ALA A 1 93 ? 7.707 -3.006 6.982 1.00 41.97 93 ALA A C 1
ATOM 743 O O . ALA A 1 93 ? 6.656 -2.377 6.905 1.00 41.97 93 ALA A O 1
ATOM 744 N N . GLU A 1 94 ? 8.701 -2.638 7.792 1.00 45.88 94 GLU A N 1
ATOM 745 C CA . GLU A 1 94 ? 8.903 -1.265 8.275 1.00 45.88 94 GLU A CA 1
ATOM 746 C C . GLU A 1 94 ? 9.226 -0.360 7.070 1.00 45.88 94 GLU A C 1
ATOM 748 O O . GLU A 1 94 ? 10.367 0.024 6.825 1.00 45.88 94 GLU A O 1
ATOM 753 N N . GLY A 1 95 ? 8.211 -0.068 6.261 1.00 43.66 95 GLY A N 1
ATOM 754 C CA . GLY A 1 95 ? 8.229 0.900 5.168 1.00 43.66 95 GLY A CA 1
ATOM 755 C C . GLY A 1 95 ? 6.824 1.483 4.978 1.00 43.66 95 GLY A C 1
ATOM 756 O O . GLY A 1 95 ? 5.865 0.835 5.407 1.00 43.66 95 GLY A O 1
ATOM 757 N N . PRO A 1 96 ? 6.692 2.707 4.417 1.00 43.91 96 PRO A N 1
ATOM 758 C CA . PRO A 1 96 ? 5.422 3.428 4.310 1.00 43.91 96 PRO A CA 1
ATOM 759 C C . PRO A 1 96 ? 4.284 2.509 3.881 1.00 43.91 96 PRO A C 1
ATOM 761 O O . PRO A 1 96 ? 4.464 1.818 2.875 1.00 43.91 96 PRO A O 1
ATOM 764 N N . PRO A 1 97 ? 3.141 2.444 4.608 1.00 52.22 97 PRO A N 1
ATOM 765 C CA . PRO A 1 97 ? 2.039 1.614 4.170 1.00 52.22 97 PRO A CA 1
ATOM 766 C C . PRO A 1 97 ? 1.674 2.114 2.789 1.00 52.22 97 PRO A C 1
ATOM 768 O O . PRO A 1 97 ? 1.475 3.316 2.586 1.00 52.22 97 PRO A O 1
ATOM 771 N N . ALA A 1 98 ? 1.685 1.184 1.838 1.00 46.91 98 ALA A N 1
ATOM 772 C CA . ALA A 1 98 ? 1.429 1.462 0.442 1.00 46.91 98 ALA A CA 1
ATOM 773 C C . ALA A 1 98 ? 0.206 2.383 0.337 1.00 46.91 98 ALA A C 1
ATOM 775 O O . ALA A 1 98 ? -0.893 2.038 0.778 1.00 46.91 98 ALA A O 1
ATOM 776 N N . ALA A 1 99 ? 0.434 3.594 -0.179 1.00 47.66 99 ALA A N 1
ATOM 777 C CA . ALA A 1 99 ? -0.566 4.635 -0.340 1.00 47.66 99 ALA A CA 1
ATOM 778 C C . ALA A 1 99 ? -1.567 4.211 -1.421 1.00 47.66 99 ALA A C 1
ATOM 780 O O . ALA A 1 99 ? -1.475 4.599 -2.581 1.00 47.66 99 ALA A O 1
ATOM 781 N N . SER A 1 100 ? -2.493 3.332 -1.060 1.00 47.66 100 SER A N 1
ATOM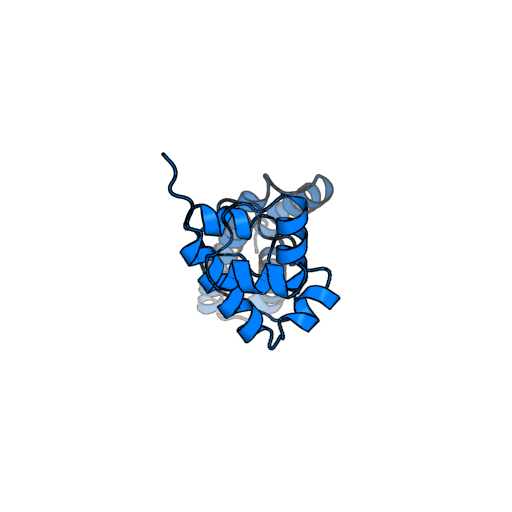 782 C CA . SER A 1 100 ? -3.599 2.875 -1.902 1.00 47.66 100 SER A CA 1
ATOM 783 C C . SER A 1 100 ? -4.746 2.407 -1.004 1.00 47.66 100 SER A C 1
ATOM 785 O O . SER A 1 100 ? -5.198 1.271 -1.076 1.00 47.66 100 SER A O 1
ATOM 787 N N . GLY A 1 101 ? -5.175 3.285 -0.099 1.00 59.53 101 GLY A N 1
ATOM 788 C CA . GLY A 1 101 ? -6.269 3.047 0.834 1.00 59.53 101 GLY A CA 1
ATOM 789 C C . GLY A 1 101 ? -6.501 4.266 1.719 1.00 59.53 101 GLY A C 1
ATOM 790 O O . GLY A 1 101 ? -5.613 5.105 1.883 1.00 59.53 101 GLY A O 1
ATOM 791 N N . ASP A 1 102 ? -7.700 4.365 2.280 1.00 72.88 102 ASP A N 1
ATOM 792 C CA . ASP A 1 102 ? -8.004 5.346 3.311 1.00 72.88 102 ASP A CA 1
ATOM 793 C C . ASP A 1 102 ? -7.219 5.002 4.593 1.00 72.88 102 ASP A C 1
ATOM 795 O O . ASP A 1 102 ? -7.618 4.131 5.369 1.00 72.88 102 ASP A O 1
ATOM 799 N N . ARG A 1 103 ? -6.073 5.668 4.805 1.00 72.44 103 ARG A N 1
ATOM 800 C CA . ARG A 1 103 ? -5.130 5.385 5.908 1.00 72.44 103 ARG A CA 1
ATOM 801 C C . ARG A 1 103 ? -5.746 5.589 7.297 1.00 72.44 103 ARG A C 1
ATOM 803 O O . ARG A 1 103 ? -5.223 5.072 8.279 1.00 72.44 103 ARG A O 1
ATOM 810 N N . PHE A 1 104 ? -6.870 6.300 7.371 1.00 80.00 104 PHE A N 1
ATOM 811 C CA . PHE A 1 104 ? -7.595 6.590 8.604 1.00 80.00 104 PHE A CA 1
ATOM 812 C C . PHE A 1 104 ? -8.931 5.839 8.721 1.00 80.00 104 PHE A C 1
ATOM 814 O O . PHE A 1 104 ? -9.713 6.119 9.633 1.00 80.00 104 PHE A O 1
ATOM 821 N N . ALA A 1 105 ? -9.203 4.865 7.843 1.00 83.00 105 ALA A N 1
ATOM 822 C CA . ALA A 1 105 ? -10.468 4.126 7.821 1.00 83.00 105 ALA A CA 1
ATOM 823 C C . ALA A 1 105 ? -10.821 3.496 9.179 1.00 83.00 105 ALA A C 1
ATOM 825 O O . ALA A 1 105 ? -11.954 3.624 9.641 1.00 83.00 105 ALA A O 1
ATOM 826 N N . LEU A 1 106 ? -9.841 2.885 9.857 1.00 77.94 106 LEU A N 1
ATOM 827 C CA . LEU A 1 106 ? -10.040 2.278 11.176 1.00 77.94 106 LEU A CA 1
ATOM 828 C C . LEU A 1 106 ? -10.475 3.316 12.222 1.00 77.94 106 LEU A C 1
ATOM 830 O O . LEU A 1 106 ? -11.430 3.089 12.963 1.00 77.94 106 LEU A O 1
ATOM 834 N N . ALA A 1 107 ? -9.825 4.482 12.250 1.00 82.69 107 ALA A N 1
ATOM 835 C CA . ALA A 1 107 ? -10.184 5.560 13.166 1.00 82.69 107 ALA A CA 1
ATOM 836 C C . ALA A 1 107 ? -11.607 6.068 12.904 1.00 82.69 107 ALA A C 1
ATOM 838 O O . ALA A 1 107 ? -12.400 6.179 13.840 1.00 82.69 107 ALA A O 1
ATOM 839 N N . ARG A 1 108 ? -11.977 6.287 11.634 1.00 84.88 108 ARG A N 1
ATOM 840 C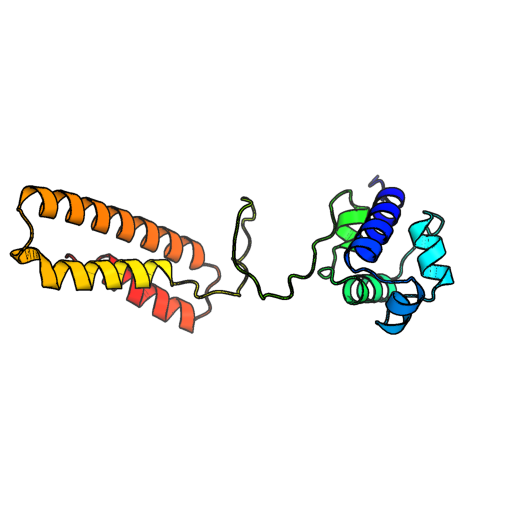 CA . ARG A 1 108 ? -13.340 6.712 11.277 1.00 84.88 108 ARG A CA 1
ATOM 841 C C . ARG A 1 108 ? -14.389 5.648 11.603 1.00 84.88 108 ARG A C 1
ATOM 843 O O . ARG A 1 108 ? -15.471 5.997 12.071 1.00 84.88 108 ARG A O 1
ATOM 850 N N . GLN A 1 109 ? -14.079 4.363 11.428 1.00 83.50 109 GLN A N 1
ATOM 851 C CA . GLN A 1 109 ? -14.972 3.266 11.805 1.00 83.50 109 GLN A CA 1
ATOM 852 C C . GLN A 1 109 ? -15.220 3.232 13.319 1.00 83.50 109 GLN A C 1
ATOM 854 O O . GLN A 1 109 ? -16.369 3.113 13.748 1.00 83.50 109 GLN A O 1
ATOM 859 N N . VAL A 1 110 ? -14.174 3.395 14.135 1.00 87.62 110 VAL A N 1
ATOM 860 C CA . VAL A 1 110 ? -14.320 3.454 15.596 1.00 87.62 110 VAL A CA 1
ATOM 861 C C . VAL A 1 110 ? -15.128 4.681 16.020 1.00 87.62 110 VAL A C 1
ATOM 863 O O . VAL A 1 110 ? -16.002 4.563 16.876 1.00 87.62 110 VAL A O 1
ATOM 866 N N . LEU A 1 111 ? -14.915 5.842 15.396 1.00 86.06 111 LEU A N 1
ATOM 867 C CA . LEU A 1 111 ? -15.714 7.044 15.663 1.00 86.06 111 LEU A CA 1
ATOM 868 C C . LEU A 1 111 ? -17.189 6.865 15.270 1.00 86.06 111 LEU A C 1
ATOM 870 O O . LEU A 1 111 ? -18.081 7.257 16.025 1.00 86.06 111 LEU A O 1
ATOM 874 N N . ALA A 1 112 ? -17.471 6.209 14.142 1.00 86.25 112 ALA A N 1
ATOM 875 C CA . ALA A 1 112 ? -18.835 5.861 13.744 1.00 86.25 112 ALA A CA 1
ATOM 876 C C . ALA A 1 112 ? -19.492 4.893 14.745 1.00 86.25 112 ALA A C 1
ATOM 878 O O . ALA A 1 112 ? -20.669 5.056 15.093 1.00 86.25 112 ALA A O 1
ATOM 879 N N . MET A 1 113 ? -18.723 3.929 15.262 1.00 84.81 113 MET A N 1
ATOM 880 C CA . MET A 1 113 ? -19.170 3.006 16.304 1.00 84.81 113 MET A CA 1
ATOM 881 C C . MET A 1 113 ? -19.452 3.741 17.622 1.00 84.81 113 MET A C 1
ATOM 883 O O . MET A 1 113 ? -20.528 3.549 18.186 1.00 84.81 113 MET A O 1
ATOM 887 N N . LYS A 1 114 ? -18.567 4.653 18.060 1.00 86.06 114 LYS A N 1
ATOM 888 C CA . LYS A 1 114 ? -18.778 5.542 19.222 1.00 86.06 114 LYS A CA 1
ATOM 889 C C . LYS A 1 114 ? -20.060 6.362 19.064 1.00 86.06 114 LYS A C 1
ATOM 89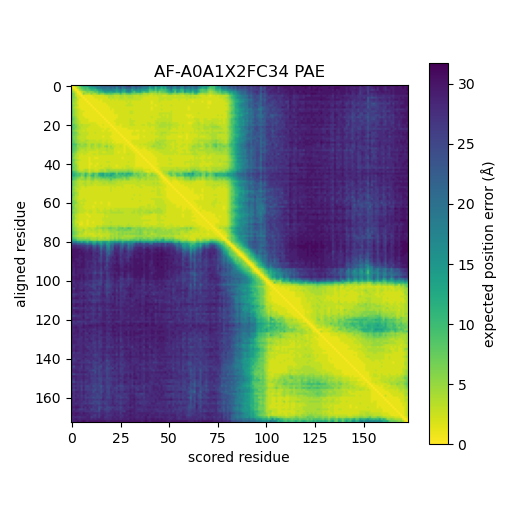1 O O . LYS A 1 114 ? -20.905 6.339 19.949 1.00 86.06 114 LYS A O 1
ATOM 896 N N . SER A 1 115 ? -20.250 7.021 17.918 1.00 85.38 115 SER A N 1
ATOM 897 C CA . SER A 1 115 ? -21.440 7.844 17.648 1.00 85.38 115 SER A CA 1
ATOM 898 C C . SER A 1 115 ? -22.737 7.031 17.693 1.00 85.38 115 SER A C 1
ATOM 900 O O . SER A 1 115 ? -23.729 7.461 18.284 1.00 85.38 115 SER A O 1
ATOM 902 N N . THR A 1 116 ? -22.730 5.838 17.093 1.00 85.75 116 THR A N 1
ATOM 903 C CA . THR A 1 116 ? -23.887 4.932 17.102 1.00 85.75 116 THR A CA 1
ATOM 904 C C . THR A 1 116 ? -24.170 4.431 18.514 1.00 85.75 116 THR A C 1
ATOM 906 O O . THR A 1 116 ? -25.315 4.457 18.960 1.00 85.75 116 THR A O 1
ATOM 909 N N . PHE A 1 117 ? -23.129 4.046 19.253 1.00 84.69 117 PHE A N 1
ATOM 910 C CA . PHE A 1 117 ? -23.261 3.613 20.636 1.00 84.69 117 PHE A CA 1
ATOM 911 C C . PHE A 1 117 ? -23.816 4.727 21.527 1.00 84.69 117 PHE A C 1
ATOM 913 O O . PHE A 1 117 ? -24.806 4.492 22.211 1.00 84.69 117 PHE A O 1
ATOM 920 N N . SER A 1 118 ? -23.278 5.951 21.473 1.00 86.31 118 SER A N 1
ATOM 921 C CA . SER A 1 118 ? -23.775 7.079 22.275 1.00 86.31 118 SER A CA 1
ATOM 922 C C . SER A 1 118 ? -25.255 7.382 22.010 1.00 86.31 118 SER A C 1
ATOM 924 O O . SER A 1 118 ? -25.971 7.721 22.947 1.00 86.31 118 SER A O 1
ATOM 926 N N . LYS A 1 119 ? -25.746 7.197 20.773 1.00 86.25 119 LYS A N 1
ATOM 927 C CA . LYS A 1 119 ? -27.176 7.355 20.438 1.00 86.25 119 LYS A CA 1
ATOM 928 C C . LYS A 1 119 ? -28.073 6.290 21.074 1.00 86.25 119 LYS A C 1
ATOM 930 O O . LYS A 1 119 ? -29.211 6.593 21.418 1.00 86.25 119 LYS A O 1
ATOM 935 N N . HIS A 1 120 ? -27.585 5.058 21.211 1.00 85.44 120 HIS A N 1
ATOM 936 C CA . HIS A 1 120 ? -28.371 3.920 21.710 1.00 85.44 120 HIS A CA 1
ATOM 937 C C . HIS A 1 120 ? -28.062 3.538 23.161 1.00 85.44 120 HIS A C 1
ATOM 939 O O . HIS A 1 120 ? -28.734 2.682 23.727 1.00 85.44 120 HIS A O 1
ATOM 945 N N . ARG A 1 121 ? -27.081 4.193 23.784 1.00 81.06 121 ARG A N 1
ATOM 946 C CA . ARG A 1 121 ? -26.520 3.865 25.097 1.00 81.06 121 ARG A CA 1
ATOM 947 C C . ARG A 1 121 ? -27.561 3.694 26.200 1.00 81.06 121 ARG A C 1
ATOM 949 O O . ARG A 1 121 ? -27.420 2.797 27.024 1.00 81.06 121 ARG A O 1
ATOM 956 N N . ASP A 1 122 ? -28.584 4.541 26.209 1.00 84.25 122 ASP A N 1
ATOM 957 C CA . ASP A 1 122 ? -29.602 4.565 27.266 1.00 84.25 122 ASP A CA 1
ATOM 958 C C . ASP A 1 122 ? -30.663 3.459 27.094 1.00 84.25 122 ASP A C 1
ATOM 960 O O . ASP A 1 122 ? -31.453 3.206 27.998 1.00 84.25 122 ASP A O 1
ATOM 964 N N . GLN A 1 123 ? -30.672 2.782 25.940 1.00 81.62 123 GLN A N 1
ATOM 965 C CA . GLN A 1 123 ? -31.556 1.651 25.632 1.00 81.62 123 GLN A CA 1
ATOM 966 C C . GLN A 1 123 ? -30.886 0.293 25.896 1.00 81.62 123 GLN A C 1
ATOM 968 O O . GLN A 1 123 ? -31.546 -0.742 25.820 1.00 81.62 123 GLN A O 1
ATOM 973 N N . ILE A 1 124 ? -29.578 0.285 26.170 1.00 83.75 124 ILE A N 1
ATOM 974 C CA . ILE A 1 124 ? -28.784 -0.927 26.378 1.00 83.75 124 ILE A CA 1
ATOM 975 C C . ILE A 1 124 ? -28.793 -1.286 27.866 1.00 83.75 124 ILE A C 1
ATOM 977 O O . ILE A 1 124 ? -28.675 -0.423 28.736 1.00 83.75 124 ILE A O 1
ATOM 981 N N . GLU A 1 125 ? -28.913 -2.580 28.155 1.00 87.69 125 GLU A N 1
ATOM 982 C CA . GLU A 1 125 ? -28.832 -3.119 29.513 1.00 87.69 125 GLU A CA 1
ATOM 983 C C . GLU A 1 125 ? -27.487 -2.730 30.181 1.00 87.69 125 GLU A C 1
ATOM 985 O O . GLU A 1 125 ? -26.451 -2.746 29.510 1.00 87.69 125 GLU A O 1
ATOM 990 N N . PRO A 1 126 ? -27.466 -2.343 31.473 1.00 78.88 126 PRO A N 1
ATOM 991 C CA . PRO A 1 126 ? -26.265 -1.819 32.131 1.00 78.88 126 PRO A CA 1
ATOM 992 C C . PRO A 1 126 ? -25.007 -2.698 32.038 1.00 78.88 126 PRO A C 1
ATOM 994 O O . PRO A 1 126 ? -23.915 -2.150 31.865 1.00 78.88 126 PRO A O 1
ATOM 997 N N . GLY A 1 127 ? -25.137 -4.024 32.131 1.00 81.19 127 GLY A N 1
ATOM 998 C CA . GLY A 1 127 ? -24.031 -4.969 31.954 1.00 81.19 127 GLY A CA 1
ATOM 999 C C . GLY A 1 127 ? -23.500 -4.974 30.521 1.00 81.19 127 GLY A C 1
ATOM 1000 O O . GLY A 1 127 ? -22.319 -4.709 30.297 1.00 81.19 127 GLY A O 1
ATOM 1001 N N . ALA A 1 128 ? -24.386 -5.147 29.539 1.00 79.94 128 ALA A N 1
ATOM 1002 C CA . ALA A 1 128 ? -24.023 -5.090 28.119 1.00 79.94 128 ALA A CA 1
ATOM 1003 C C . ALA A 1 128 ? -23.420 -3.728 27.712 1.00 79.94 128 ALA A C 1
ATOM 1005 O O . ALA A 1 128 ? -22.513 -3.655 26.881 1.00 79.94 128 ALA A O 1
ATOM 1006 N N . ARG A 1 129 ? -23.885 -2.631 28.325 1.00 82.38 129 ARG A N 1
ATOM 1007 C CA . ARG A 1 129 ? -23.345 -1.278 28.128 1.00 82.38 129 ARG A CA 1
ATOM 1008 C C . ARG A 1 129 ? -21.897 -1.179 28.609 1.00 82.38 129 ARG A C 1
ATOM 1010 O O . ARG A 1 129 ? -21.087 -0.555 27.928 1.00 82.38 129 ARG A O 1
ATOM 1017 N N . ALA A 1 130 ? -21.570 -1.757 29.765 1.00 80.88 130 ALA A N 1
ATOM 1018 C CA . ALA A 1 130 ? -20.214 -1.729 30.312 1.00 80.88 130 ALA A CA 1
ATOM 1019 C C . ALA A 1 130 ? -19.225 -2.505 29.426 1.00 80.88 130 ALA A C 1
ATOM 1021 O O . ALA A 1 130 ? -18.138 -2.002 29.136 1.00 80.88 130 ALA A O 1
ATOM 1022 N N . ASP A 1 131 ? -19.628 -3.676 28.933 1.00 82.31 131 ASP A N 1
ATOM 1023 C CA . ASP A 1 131 ? -18.809 -4.486 28.025 1.00 82.31 131 ASP A CA 1
ATOM 1024 C C . ASP A 1 131 ? -18.540 -3.759 26.702 1.00 82.31 131 ASP A C 1
ATOM 1026 O O . ASP A 1 131 ? -17.396 -3.682 26.248 1.00 82.31 131 ASP A O 1
ATOM 1030 N N . LEU A 1 132 ? -19.570 -3.132 26.126 1.00 82.38 132 LEU A N 1
ATOM 1031 C CA . LEU A 1 132 ? -19.431 -2.337 24.906 1.00 82.38 132 LEU A CA 1
ATOM 1032 C C . LEU A 1 132 ? -18.540 -1.102 25.104 1.00 82.38 132 LEU A C 1
ATOM 1034 O O . LEU A 1 132 ? -17.735 -0.797 24.228 1.00 82.38 132 LEU A O 1
ATOM 1038 N N . ILE A 1 133 ? -18.619 -0.415 26.249 1.00 85.19 133 ILE A N 1
ATOM 1039 C CA . ILE A 1 133 ? -17.717 0.709 26.568 1.00 85.19 133 ILE A CA 1
ATOM 1040 C C . ILE A 1 133 ? -16.260 0.241 26.617 1.00 85.19 133 ILE A C 1
ATOM 1042 O O . ILE A 1 133 ? -15.377 0.911 26.072 1.00 85.19 133 ILE A O 1
ATOM 1046 N N . ASN A 1 134 ? -15.996 -0.909 27.241 1.00 84.50 134 ASN A N 1
ATOM 1047 C CA . ASN A 1 134 ? -14.651 -1.474 27.314 1.00 84.50 134 ASN A CA 1
ATOM 1048 C C . ASN A 1 134 ? -14.112 -1.831 25.923 1.00 84.50 134 ASN A C 1
ATOM 1050 O O . ASN A 1 134 ? -12.958 -1.523 25.613 1.00 84.50 134 ASN A O 1
ATOM 1054 N N . GLU A 1 135 ? -14.949 -2.423 25.071 1.00 82.50 135 GLU A N 1
ATOM 1055 C CA . GLU A 1 135 ? -14.570 -2.803 23.710 1.00 82.50 135 GLU A CA 1
ATOM 1056 C C . GLU A 1 135 ? -14.321 -1.582 22.815 1.00 82.50 135 GLU A C 1
ATOM 1058 O O . GLU A 1 135 ? -13.304 -1.504 22.123 1.00 82.50 135 GLU A O 1
ATOM 1063 N N . VAL A 1 136 ? -15.189 -0.570 22.893 1.00 84.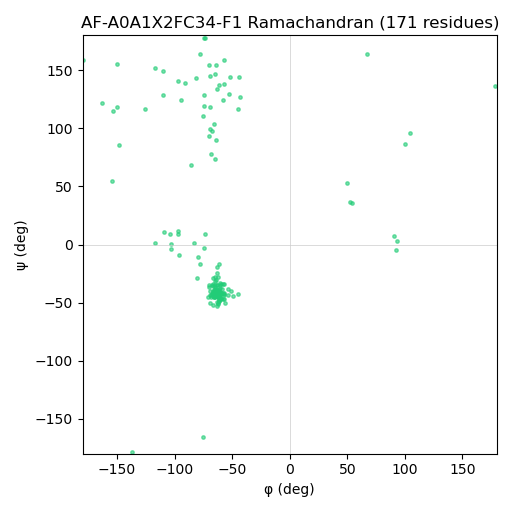69 136 VAL A N 1
ATOM 1064 C CA . VAL A 1 136 ? -15.016 0.711 22.192 1.00 84.69 136 VAL A CA 1
ATOM 1065 C C . VAL A 1 136 ? -13.733 1.412 22.644 1.00 84.69 136 VAL A C 1
ATOM 1067 O O . VAL A 1 136 ? -12.988 1.932 21.815 1.00 84.69 136 VAL A O 1
ATOM 1070 N N . THR A 1 137 ? -13.429 1.387 23.944 1.00 85.38 137 THR A N 1
ATOM 1071 C CA . THR A 1 137 ? -12.196 1.973 24.497 1.00 85.38 137 THR A CA 1
ATOM 1072 C C . THR A 1 137 ? -10.950 1.241 24.000 1.00 85.38 137 THR A C 1
ATOM 1074 O O . THR A 1 137 ? -9.951 1.880 23.664 1.00 85.38 137 THR A O 1
ATOM 1077 N N . ARG A 1 138 ? -10.990 -0.097 23.927 1.00 81.50 138 ARG A N 1
ATOM 1078 C CA . ARG A 1 138 ? -9.903 -0.900 23.350 1.00 81.50 138 ARG A CA 1
ATOM 1079 C C . ARG A 1 138 ? -9.702 -0.559 21.873 1.00 81.50 138 ARG A C 1
ATOM 1081 O O . ARG A 1 138 ? -8.594 -0.197 21.488 1.00 81.50 138 ARG A O 1
ATOM 1088 N N . SER A 1 139 ? -10.785 -0.568 21.099 1.00 77.38 139 SER A N 1
ATOM 1089 C CA . SER A 1 139 ? -10.772 -0.249 19.668 1.00 77.38 139 SER A CA 1
ATOM 1090 C C . SER A 1 139 ? -10.233 1.164 19.396 1.00 77.38 139 SER A C 1
ATOM 1092 O O . SER A 1 139 ? -9.466 1.374 18.460 1.00 77.38 139 SER A O 1
ATOM 1094 N N . ALA A 1 140 ? -10.573 2.145 20.243 1.00 82.12 140 ALA A N 1
ATOM 1095 C CA . ALA A 1 140 ? -10.066 3.513 20.123 1.00 82.12 140 ALA A CA 1
ATOM 1096 C C . ALA A 1 140 ? -8.551 3.608 20.346 1.00 82.12 140 ALA A C 1
ATOM 1098 O O . ALA A 1 140 ? -7.871 4.329 19.617 1.00 82.12 140 ALA A O 1
ATOM 1099 N N . ARG A 1 141 ? -8.009 2.846 21.304 1.00 80.75 141 ARG A N 1
ATOM 1100 C CA . ARG A 1 141 ? -6.557 2.774 21.531 1.00 80.75 141 ARG A CA 1
ATOM 1101 C C . ARG A 1 141 ? -5.827 2.122 20.362 1.00 80.75 141 ARG A C 1
ATOM 1103 O O . ARG A 1 141 ? -4.755 2.586 19.993 1.00 80.75 141 ARG A O 1
ATOM 1110 N N . GLU A 1 142 ? -6.394 1.072 19.777 1.00 77.38 142 GLU A N 1
ATOM 1111 C CA . GLU A 1 142 ? -5.817 0.413 18.599 1.00 77.38 142 GLU A CA 1
ATOM 1112 C C . GLU A 1 142 ? -5.779 1.356 17.389 1.00 77.38 142 GLU A C 1
ATOM 1114 O O . GLU A 1 142 ? -4.743 1.481 16.735 1.00 77.38 142 GLU A O 1
ATOM 1119 N N . ALA A 1 143 ? -6.867 2.094 17.145 1.00 79.94 143 ALA A N 1
ATOM 1120 C CA . ALA A 1 143 ? -6.916 3.115 16.101 1.00 79.94 143 ALA A CA 1
ATOM 1121 C C . ALA A 1 143 ? -5.903 4.251 16.340 1.00 79.94 143 ALA A C 1
ATOM 1123 O O . ALA A 1 143 ? -5.252 4.708 15.401 1.00 79.94 143 ALA A O 1
ATOM 1124 N N . GLU A 1 144 ? -5.724 4.679 17.591 1.00 84.75 144 GLU A N 1
ATOM 1125 C CA . GLU A 1 144 ? -4.702 5.658 17.967 1.00 84.75 144 GLU A CA 1
ATOM 1126 C C . GLU A 1 144 ? -3.283 5.147 17.671 1.00 84.75 144 GLU A C 1
ATOM 1128 O O . GLU A 1 144 ? -2.491 5.868 17.066 1.00 84.75 144 GLU A O 1
ATOM 1133 N N . GLN A 1 145 ? -2.961 3.906 18.050 1.00 76.50 145 GLN A N 1
ATOM 1134 C CA . GLN A 1 145 ? -1.648 3.310 17.776 1.00 76.50 145 GLN A CA 1
ATOM 1135 C C . GLN A 1 145 ? -1.379 3.203 16.273 1.00 76.50 145 GLN A C 1
ATOM 1137 O O . GLN A 1 145 ? -0.266 3.486 15.827 1.00 76.50 145 GLN A O 1
ATOM 1142 N N . ALA A 1 146 ? -2.406 2.869 15.486 1.00 75.69 146 ALA A N 1
ATOM 1143 C CA . ALA A 1 146 ? -2.310 2.871 14.033 1.00 75.69 146 ALA A CA 1
ATOM 1144 C C . ALA A 1 146 ? -1.983 4.275 13.496 1.00 75.69 146 ALA A C 1
ATOM 1146 O O . ALA A 1 146 ? -1.051 4.414 12.712 1.00 75.69 146 ALA A O 1
ATOM 1147 N N . ILE A 1 147 ? -2.669 5.328 13.960 1.00 82.25 147 ILE A N 1
ATOM 1148 C CA . ILE A 1 147 ? -2.365 6.709 13.548 1.00 82.25 147 ILE A CA 1
ATOM 1149 C C . ILE A 1 147 ? -0.942 7.116 13.956 1.00 82.25 147 ILE A C 1
ATOM 1151 O O . ILE A 1 147 ? -0.219 7.693 13.146 1.00 82.25 147 ILE A O 1
ATOM 1155 N N . ILE A 1 148 ? -0.515 6.804 15.183 1.00 80.50 148 ILE A N 1
ATOM 1156 C CA . ILE A 1 148 ? 0.831 7.139 15.676 1.00 80.50 148 ILE A CA 1
ATOM 1157 C C . ILE A 1 148 ? 1.911 6.482 14.812 1.00 80.50 148 ILE A C 1
ATOM 1159 O O . ILE A 1 148 ? 2.886 7.142 14.452 1.00 80.50 148 ILE A O 1
ATOM 1163 N N . ALA A 1 149 ? 1.720 5.217 14.432 1.00 78.50 149 ALA A N 1
ATOM 1164 C CA . ALA A 1 149 ? 2.634 4.506 13.544 1.00 78.50 149 ALA A CA 1
ATOM 1165 C C . ALA A 1 149 ? 2.724 5.148 12.146 1.00 78.50 149 ALA A C 1
ATOM 1167 O O . ALA A 1 149 ? 3.763 5.057 11.495 1.00 78.50 149 ALA A O 1
ATOM 1168 N N . LEU A 1 150 ? 1.662 5.826 11.697 1.00 79.06 150 LEU A N 1
ATOM 1169 C CA . LEU A 1 150 ? 1.618 6.519 10.409 1.00 79.06 150 LEU A CA 1
ATOM 1170 C C . LEU A 1 150 ? 2.300 7.889 10.427 1.00 79.06 150 LEU A C 1
ATOM 1172 O O . LEU A 1 150 ? 2.804 8.302 9.384 1.00 79.06 150 LEU A O 1
ATOM 1176 N N . LEU A 1 151 ? 2.341 8.582 11.575 1.00 79.56 151 LEU A N 1
ATOM 1177 C CA . LEU A 1 151 ? 2.825 9.970 11.702 1.00 79.56 151 LEU A CA 1
ATOM 1178 C C . LEU A 1 151 ? 4.139 10.283 10.960 1.00 79.56 151 LEU A C 1
ATOM 1180 O O . LEU A 1 151 ? 4.199 11.345 10.333 1.00 79.56 151 LEU A O 1
ATOM 1184 N N . PRO A 1 152 ? 5.177 9.418 10.976 1.00 80.38 152 PRO A N 1
ATOM 1185 C CA . PRO A 1 152 ? 6.438 9.698 10.286 1.00 80.38 152 PRO A CA 1
ATOM 1186 C C . PRO A 1 152 ? 6.298 9.823 8.763 1.00 80.38 152 PRO A C 1
ATOM 1188 O O . PRO A 1 152 ? 7.190 10.354 8.105 1.00 80.38 152 PRO A O 1
ATOM 1191 N N . TRP A 1 153 ? 5.207 9.303 8.202 1.00 74.56 153 TRP A N 1
ATOM 1192 C CA . TRP A 1 153 ? 4.999 9.112 6.767 1.00 74.56 153 TRP A CA 1
ATOM 1193 C C . TRP A 1 153 ? 3.834 9.924 6.207 1.00 74.56 153 TRP A C 1
ATOM 1195 O O . TRP A 1 153 ? 3.548 9.844 5.016 1.00 74.56 153 TRP A O 1
ATOM 1205 N N . LEU A 1 154 ? 3.177 10.708 7.057 1.00 78.38 154 LEU A N 1
ATOM 1206 C CA . LEU A 1 154 ? 2.116 11.621 6.662 1.00 78.38 154 LEU A CA 1
ATOM 1207 C C . LEU A 1 154 ? 2.701 12.924 6.117 1.00 78.38 154 LEU A C 1
ATOM 1209 O O . LEU A 1 154 ? 3.705 13.429 6.638 1.00 78.38 154 LEU A O 1
ATOM 1213 N N . ASP A 1 155 ? 2.051 13.494 5.106 1.00 79.88 155 ASP A N 1
ATOM 1214 C CA . ASP A 1 155 ? 2.278 14.886 4.722 1.00 79.88 155 ASP A CA 1
ATOM 1215 C C . ASP A 1 155 ? 1.656 15.868 5.736 1.00 79.88 155 ASP A C 1
ATOM 1217 O O . ASP A 1 155 ? 1.067 15.473 6.742 1.00 79.88 155 ASP A O 1
ATOM 1221 N N . ASP A 1 156 ? 1.839 17.171 5.528 1.00 70.56 156 ASP A N 1
ATOM 1222 C CA . ASP A 1 156 ? 1.392 18.184 6.491 1.00 70.56 156 ASP A CA 1
ATOM 1223 C C . ASP A 1 156 ? -0.141 18.264 6.627 1.00 70.56 156 ASP A C 1
ATOM 1225 O O . ASP A 1 156 ? -0.659 18.458 7.727 1.00 70.56 156 ASP A O 1
ATOM 1229 N N . SER A 1 157 ? -0.871 18.033 5.531 1.00 73.81 157 SER A N 1
ATOM 1230 C CA . SER A 1 157 ? -2.336 17.989 5.529 1.00 73.81 157 SER A CA 1
ATOM 1231 C C . SER A 1 157 ? -2.836 16.737 6.248 1.00 73.81 157 SER A C 1
ATOM 1233 O O . SER A 1 157 ? -3.725 16.810 7.096 1.00 73.81 157 SER A O 1
ATOM 1235 N N . GLU A 1 158 ? -2.231 15.590 5.945 1.00 78.12 158 GLU A N 1
ATOM 1236 C CA . GLU A 1 158 ? -2.554 14.308 6.566 1.00 78.12 158 GLU A CA 1
ATOM 1237 C C . GLU A 1 158 ? -2.217 14.301 8.067 1.00 78.12 158 GLU A C 1
ATOM 1239 O O . GLU A 1 158 ? -2.956 13.721 8.863 1.00 78.12 158 GLU A O 1
ATOM 1244 N N . ARG A 1 159 ? -1.142 14.978 8.496 1.00 80.25 159 ARG A N 1
ATOM 1245 C CA . ARG A 1 159 ? -0.832 15.157 9.927 1.00 80.25 159 ARG A CA 1
ATOM 1246 C C . ARG A 1 159 ? -1.882 15.995 10.643 1.00 80.25 159 ARG A C 1
ATOM 1248 O O . ARG A 1 159 ? -2.237 15.660 11.771 1.00 80.25 159 ARG A O 1
ATOM 1255 N N . GLY A 1 160 ? -2.380 17.059 10.010 1.00 81.50 160 GLY A N 1
ATOM 1256 C CA . GLY A 1 160 ? -3.474 17.863 10.560 1.00 81.50 160 GLY A CA 1
ATOM 1257 C C . GLY A 1 160 ? -4.719 17.015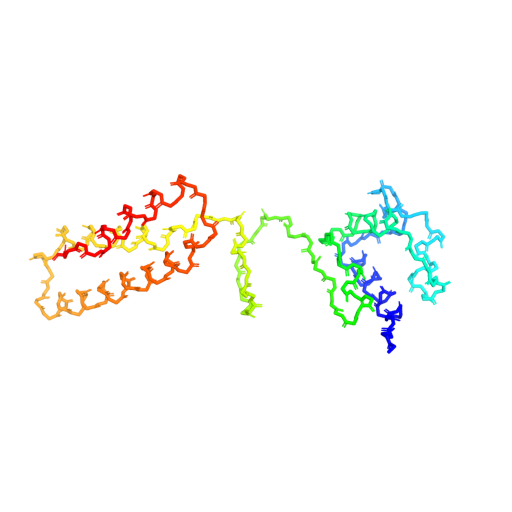 10.827 1.00 81.50 160 GLY A C 1
ATOM 1258 O O . GLY A 1 160 ? -5.269 17.044 11.927 1.00 81.50 160 GLY A O 1
ATOM 1259 N N . GLU A 1 161 ? -5.101 16.186 9.856 1.00 84.00 161 GLU A N 1
ATOM 1260 C CA . GLU A 1 161 ? -6.218 15.248 9.994 1.00 84.00 161 GLU A CA 1
ATOM 1261 C C . GLU A 1 161 ? -5.968 14.179 11.072 1.00 84.00 161 GLU A C 1
ATOM 1263 O O . GLU A 1 161 ? -6.839 13.921 11.906 1.00 84.00 161 GLU A O 1
ATOM 1268 N N . ALA A 1 162 ? -4.765 13.601 11.117 1.00 86.19 162 ALA A N 1
ATOM 1269 C CA . ALA A 1 162 ? -4.372 12.638 12.143 1.00 86.19 162 ALA A CA 1
ATOM 1270 C C . ALA A 1 162 ? -4.507 13.213 13.562 1.00 86.19 162 ALA A C 1
ATOM 1272 O O . ALA A 1 162 ? -4.998 12.531 14.461 1.00 86.19 162 ALA A O 1
ATOM 1273 N N . ILE A 1 163 ? -4.110 14.471 13.768 1.00 87.81 163 ILE A N 1
ATOM 1274 C CA . ILE A 1 163 ? -4.236 15.153 15.063 1.00 87.81 163 ILE A CA 1
ATOM 1275 C C . ILE A 1 163 ? -5.711 15.317 15.452 1.00 87.81 163 ILE A C 1
ATOM 1277 O O . ILE A 1 163 ? -6.067 15.027 16.597 1.00 87.81 163 ILE A O 1
ATOM 1281 N N . SER A 1 164 ? -6.574 15.730 14.517 1.00 88.88 164 SER A N 1
ATOM 1282 C CA . SER A 1 164 ? -8.019 15.833 14.759 1.00 88.88 164 SER A CA 1
ATOM 1283 C C . SER A 1 164 ? -8.627 14.485 15.154 1.00 88.88 164 SER A C 1
ATOM 1285 O O . SER A 1 164 ? -9.314 14.393 16.170 1.00 88.88 164 SER A O 1
ATOM 1287 N N . LEU A 1 165 ? -8.304 13.418 14.420 1.00 88.44 165 LEU A N 1
ATOM 1288 C CA . LEU A 1 165 ? -8.797 12.071 14.716 1.00 88.44 165 LEU A CA 1
ATOM 1289 C C . LEU A 1 165 ? -8.309 11.553 16.074 1.00 88.44 165 LEU A C 1
ATOM 1291 O O . LEU A 1 165 ? -9.088 10.964 16.821 1.00 88.44 165 LEU A O 1
ATOM 1295 N N . LEU A 1 166 ? -7.044 11.793 16.430 1.00 90.12 166 LEU A N 1
ATOM 1296 C CA . LEU A 1 166 ? -6.507 11.431 17.745 1.00 90.12 166 LEU A CA 1
ATOM 1297 C C . LEU A 1 166 ? -7.241 12.151 18.883 1.00 90.12 166 LEU A C 1
ATOM 1299 O O . LEU A 1 166 ? -7.528 11.536 19.912 1.00 90.12 166 LEU A O 1
ATOM 1303 N N . ALA A 1 167 ? -7.569 13.433 18.703 1.00 91.31 167 ALA A N 1
ATOM 1304 C CA . ALA A 1 167 ? -8.340 14.189 19.685 1.00 91.31 167 ALA A CA 1
ATOM 1305 C C . ALA A 1 167 ? -9.747 13.594 19.880 1.00 91.31 167 ALA A C 1
ATOM 1307 O O . ALA A 1 167 ? -10.188 13.409 21.015 1.00 91.31 167 ALA A O 1
ATOM 1308 N N . GLU A 1 168 ? -10.427 13.223 18.794 1.00 89.62 168 GLU A N 1
ATOM 1309 C CA . GLU A 1 168 ? -11.765 12.617 18.842 1.00 89.62 168 GLU A CA 1
ATOM 1310 C C . GLU A 1 168 ? -11.767 11.186 19.407 1.00 89.62 168 GLU A C 1
ATOM 1312 O O . GLU A 1 168 ? -12.686 10.789 20.134 1.00 89.62 168 GLU A O 1
ATOM 1317 N N . LEU A 1 169 ? -10.737 10.387 19.114 1.00 89.06 169 LEU A N 1
ATOM 1318 C CA . LEU A 1 169 ? -10.600 9.036 19.663 1.00 89.06 169 LEU A CA 1
ATOM 1319 C C . LEU A 1 169 ? -10.437 9.065 21.184 1.00 89.06 169 LEU A C 1
ATOM 1321 O O . LEU A 1 169 ? -11.065 8.255 21.871 1.00 89.06 169 LEU A O 1
ATOM 1325 N N . ARG A 1 170 ? -9.669 10.034 21.695 1.00 88.19 170 ARG A N 1
ATOM 1326 C CA . ARG A 1 170 ? -9.418 10.233 23.129 1.00 88.19 170 ARG A CA 1
ATOM 1327 C C . ARG A 1 170 ? -10.564 10.904 23.880 1.00 88.19 170 ARG A C 1
ATOM 1329 O O . ARG A 1 170 ? -10.587 10.828 25.105 1.00 88.19 170 ARG A O 1
ATOM 1336 N N . ALA A 1 171 ? -11.504 11.536 23.180 1.00 86.38 171 ALA A N 1
ATOM 1337 C CA . ALA A 1 171 ? -12.706 12.068 23.806 1.00 86.38 171 ALA A CA 1
ATOM 1338 C C . ALA A 1 171 ? -13.528 10.935 24.447 1.00 86.38 171 ALA A C 1
ATOM 1340 O O . ALA A 1 171 ? -13.691 9.861 23.857 1.00 86.38 171 ALA A O 1
ATOM 1341 N N . GLU A 1 172 ? -14.039 11.171 25.652 1.00 73.19 172 GLU A N 1
ATOM 1342 C CA . GLU A 1 172 ? -14.863 10.206 26.387 1.00 73.19 172 GLU A CA 1
ATOM 1343 C C . GLU A 1 172 ? -16.198 9.913 25.664 1.00 73.19 172 GLU A C 1
ATOM 1345 O O . GLU A 1 172 ? -16.672 10.723 24.863 1.00 73.19 172 GLU A O 1
ATOM 1350 N N . VAL A 1 173 ? -16.772 8.726 25.918 1.00 62.69 173 VAL A N 1
ATOM 1351 C CA . VAL A 1 173 ? -17.998 8.184 25.279 1.00 62.69 173 VAL A CA 1
ATOM 1352 C C . VAL A 1 173 ? -19.253 8.404 26.122 1.00 62.69 173 VAL A C 1
ATOM 1354 O O . VAL A 1 173 ? -19.218 8.125 27.341 1.00 62.69 173 VAL A O 1
#

Solvent-accessible surface area (backbone atoms only — not comparable to full-atom values): 10125 Å² total; per-residue (Å²): 132,89,71,69,27,50,62,55,40,12,50,50,53,49,53,49,35,55,74,70,72,49,52,60,61,54,32,26,75,56,57,20,56,58,46,70,57,47,52,30,37,48,66,53,69,54,93,80,80,55,72,72,57,47,52,25,40,23,58,40,65,43,28,35,88,61,20,66,59,34,16,25,70,65,54,66,64,44,68,45,76,77,87,80,78,85,86,88,90,83,89,88,70,103,57,78,77,76,91,78,70,72,89,55,49,64,44,52,51,46,50,52,49,49,56,54,44,65,74,46,48,89,79,44,56,72,68,64,41,52,55,49,52,53,51,52,53,51,50,31,50,53,31,43,53,53,49,61,72,42,56,90,72,46,54,76,69,54,45,53,52,50,52,54,52,47,54,60,52,70,48,86,132

pLDDT: mean 78.06, std 13.01, range [37.09, 92.44]